Protein AF-A0A4S8KMY4-F1 (afdb_monomer)

Sequence (150 aa):
MNPQTSPNQPSYNALKTLIKQHVIEGVDYSKPLIGVWDSPEDEITAVGTEKKARRRPRRYASLVRAPPPDTPNTAVVKLKEENAKLNKRLKRSQEKCHVFGLHLRAAAAFREAADLKTKVANVEAAEARREVERLKREIERLEAMNNLAN

Secondary structure (DSSP, 8-state):
---PPPP-PPPHHHHHHHHHHHTSS-----S---------SS----TT--S--S---GGGTT---PPPPPPHHHHHHHHHHHHHHHHHHHHHHHHHHHHHHHHHHHHHHHHHHHHHHHHHHHHHHHHHHHHHHHHHHHHHHHHHHHHHH-

Structure (mmCIF, N/CA/C/O backbone):
data_AF-A0A4S8KMY4-F1
#
_entry.id   AF-A0A4S8KMY4-F1
#
loop_
_atom_site.group_PDB
_atom_site.id
_atom_site.type_symbol
_atom_site.label_atom_id
_atom_site.label_alt_id
_atom_site.label_comp_id
_atom_site.label_asym_id
_atom_site.label_entity_id
_atom_site.label_seq_id
_atom_site.pdbx_PDB_ins_code
_atom_site.Cartn_x
_atom_site.Cartn_y
_atom_site.Cartn_z
_atom_site.occupancy
_atom_site.B_iso_or_equiv
_atom_site.auth_seq_id
_atom_site.auth_comp_id
_atom_site.auth_asym_id
_atom_site.auth_atom_id
_atom_site.pdbx_PDB_model_num
ATOM 1 N N . MET A 1 1 ? 4.927 31.677 18.977 1.00 37.94 1 MET A N 1
ATOM 2 C CA . MET A 1 1 ? 4.237 31.628 20.284 1.00 37.94 1 MET A CA 1
ATOM 3 C C . MET A 1 1 ? 2.806 32.112 20.077 1.00 37.94 1 MET A C 1
ATOM 5 O O . MET A 1 1 ? 2.630 33.206 19.564 1.00 37.94 1 MET A O 1
ATOM 9 N N . ASN A 1 2 ? 1.834 31.250 20.382 1.00 46.47 2 ASN A N 1
ATOM 10 C CA . ASN A 1 2 ? 0.376 31.470 20.345 1.00 46.47 2 ASN A CA 1
ATOM 11 C C . ASN A 1 2 ? -0.058 32.341 21.558 1.00 46.47 2 ASN A C 1
ATOM 13 O O . ASN A 1 2 ? 0.677 32.352 22.546 1.00 46.47 2 ASN A O 1
ATOM 17 N N . PRO A 1 3 ? -1.215 33.039 21.532 1.00 45.69 3 PRO A N 1
ATOM 18 C CA . PRO A 1 3 ? -2.477 32.331 21.752 1.00 45.69 3 PRO A CA 1
ATOM 19 C C . PRO A 1 3 ? -3.618 32.717 20.803 1.00 45.69 3 PRO A C 1
ATOM 21 O O . PRO A 1 3 ? -3.956 33.881 20.610 1.00 45.69 3 PRO A O 1
ATOM 24 N N . GLN A 1 4 ? -4.252 31.665 20.283 1.00 40.50 4 GLN A N 1
ATOM 25 C CA . GLN A 1 4 ? -5.584 31.670 19.696 1.00 40.50 4 GLN A CA 1
ATOM 26 C C . GLN A 1 4 ? -6.599 32.206 20.714 1.00 40.50 4 GLN A C 1
ATOM 28 O O . GLN A 1 4 ? -6.755 31.658 21.805 1.00 40.50 4 GLN A O 1
ATOM 33 N N . THR A 1 5 ? -7.299 33.268 20.340 1.00 51.25 5 THR A N 1
ATOM 34 C CA . THR A 1 5 ? -8.444 33.819 21.058 1.00 51.25 5 THR A CA 1
ATOM 35 C C . THR A 1 5 ? -9.682 32.960 20.785 1.00 51.25 5 THR A C 1
ATOM 37 O O . THR A 1 5 ? -10.125 32.815 19.648 1.00 51.25 5 THR A O 1
ATOM 40 N N . SER A 1 6 ? -10.254 32.364 21.832 1.00 55.06 6 SER A N 1
ATOM 41 C CA . SER A 1 6 ? -11.575 31.728 21.778 1.00 55.06 6 SER A CA 1
ATOM 42 C C . SER A 1 6 ? -12.671 32.802 21.683 1.00 55.06 6 SER A C 1
ATOM 44 O O . SER A 1 6 ? -12.688 33.691 22.540 1.00 55.06 6 SER A O 1
ATOM 46 N N . PRO A 1 7 ? -13.611 32.746 20.724 1.00 48.78 7 PRO A N 1
ATOM 47 C CA . PRO A 1 7 ? -14.719 33.690 20.679 1.00 48.78 7 PRO A CA 1
ATOM 48 C C . PRO A 1 7 ? -15.926 33.204 21.507 1.00 48.78 7 PRO A C 1
ATOM 50 O O . PRO A 1 7 ? -16.311 32.039 21.450 1.00 48.78 7 PRO A O 1
ATOM 53 N N . ASN A 1 8 ? -16.563 34.166 22.187 1.00 61.50 8 ASN A N 1
ATOM 54 C CA . ASN A 1 8 ? -17.970 34.195 22.622 1.00 61.50 8 ASN A CA 1
ATOM 55 C C . ASN A 1 8 ? -18.397 33.403 23.874 1.00 61.50 8 ASN A C 1
ATOM 57 O O . ASN A 1 8 ? -19.219 32.492 23.798 1.00 61.50 8 ASN A O 1
ATOM 61 N N . GLN A 1 9 ? -17.986 33.870 25.056 1.00 59.50 9 GLN A N 1
ATOM 62 C CA . GLN A 1 9 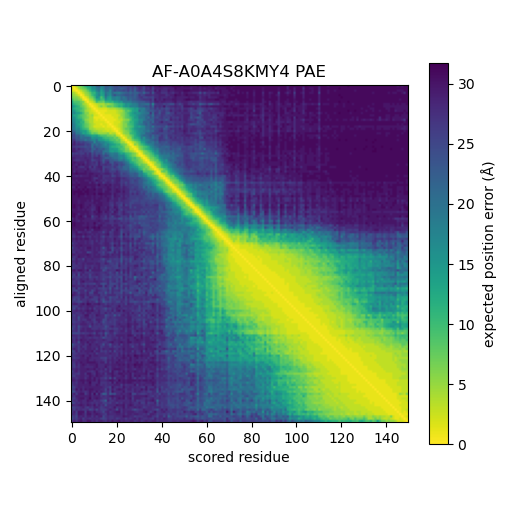? -18.801 33.717 26.269 1.00 59.50 9 GLN A CA 1
ATOM 63 C C . GLN A 1 9 ? -19.529 35.042 26.565 1.00 59.50 9 GLN A C 1
ATOM 65 O O . GLN A 1 9 ? -18.861 36.063 26.739 1.00 59.50 9 GLN A O 1
ATOM 70 N N . PRO A 1 10 ? -20.876 35.075 26.604 1.00 61.72 10 PRO A N 1
ATOM 71 C CA . PRO A 1 10 ? -21.605 36.287 26.959 1.00 61.72 10 PRO A CA 1
ATOM 72 C C . PRO A 1 10 ? -21.373 36.630 28.431 1.00 61.72 10 PRO A C 1
ATOM 74 O O . PRO A 1 10 ? -21.372 35.759 29.301 1.00 61.72 10 P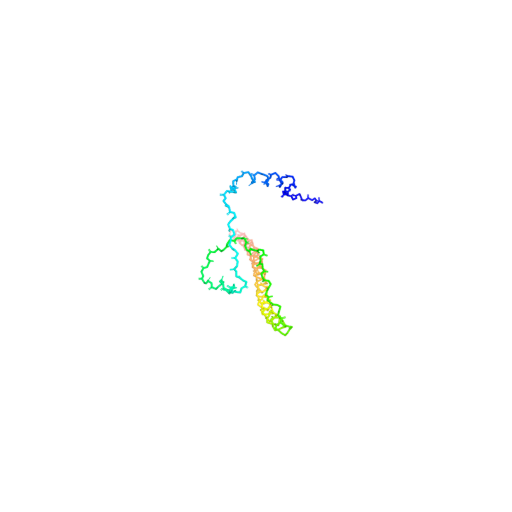RO A O 1
ATOM 77 N N . SER A 1 11 ? -21.189 37.919 28.714 1.00 74.19 11 SER A N 1
ATOM 78 C CA . SER A 1 11 ? -21.007 38.390 30.083 1.00 74.19 11 SER A CA 1
ATOM 79 C C . SER A 1 11 ? -22.276 38.169 30.911 1.00 74.19 11 SER A C 1
ATOM 81 O O . SER A 1 11 ? -23.399 38.159 30.401 1.00 74.19 11 SER A O 1
ATOM 83 N N . TYR A 1 12 ? -22.108 38.033 32.225 1.00 63.91 12 TYR A N 1
ATOM 84 C CA . TYR A 1 12 ? -23.205 37.832 33.176 1.00 63.91 12 TYR A CA 1
ATOM 85 C C . TYR A 1 12 ? -24.321 38.893 33.057 1.00 63.91 12 TYR A C 1
ATOM 87 O O . TYR A 1 12 ? -25.503 38.593 33.226 1.00 63.91 12 TYR A O 1
ATOM 95 N N . ASN A 1 13 ? -23.968 40.124 32.674 1.00 69.50 13 ASN A N 1
ATOM 96 C CA . ASN A 1 13 ? -24.934 41.201 32.462 1.00 69.50 13 ASN A CA 1
ATOM 97 C C . ASN A 1 13 ? -25.801 40.990 31.211 1.00 69.50 13 ASN A C 1
ATOM 99 O O . ASN A 1 13 ? -26.992 41.292 31.265 1.00 69.50 13 ASN A O 1
ATOM 103 N N . ALA A 1 14 ? -25.245 40.418 30.135 1.00 69.06 14 ALA A N 1
ATOM 104 C CA . ALA A 1 14 ? -25.995 40.073 28.924 1.00 69.06 14 ALA A CA 1
ATOM 105 C C . ALA A 1 14 ? -26.994 38.928 29.173 1.00 69.06 14 ALA A C 1
ATOM 107 O O . ALA A 1 14 ? -28.098 38.925 28.634 1.00 69.06 14 ALA A O 1
ATOM 108 N N . LEU A 1 15 ? -26.642 37.981 30.049 1.00 62.38 15 LEU A N 1
ATOM 109 C CA . LEU A 1 15 ? -27.556 36.926 30.501 1.00 62.38 15 LEU A CA 1
ATOM 110 C C . LEU A 1 15 ? -28.709 37.489 31.347 1.00 62.38 15 LEU A C 1
ATOM 112 O O . LEU A 1 15 ? -29.861 37.095 31.172 1.00 62.38 15 LEU A O 1
ATOM 116 N N . LYS A 1 16 ? -28.427 38.446 32.238 1.00 74.12 16 LYS A N 1
ATOM 117 C CA . LYS A 1 16 ? -29.442 39.054 33.112 1.00 74.12 16 LYS A CA 1
ATOM 118 C C . LYS A 1 16 ? -30.476 39.881 32.339 1.00 74.12 16 LYS A C 1
ATOM 120 O O . LYS A 1 16 ? -31.647 39.893 32.722 1.00 74.12 16 LYS A O 1
ATOM 125 N N . THR A 1 17 ? -30.079 40.563 31.265 1.00 66.88 17 THR A N 1
ATOM 126 C CA . THR A 1 17 ? -31.008 41.313 30.402 1.00 66.88 17 THR A CA 1
ATOM 127 C C . THR A 1 17 ? -31.884 40.392 29.557 1.00 66.88 17 THR A C 1
ATOM 129 O O . THR A 1 17 ? -33.090 40.625 29.498 1.00 66.88 17 THR A O 1
ATOM 132 N N . LEU A 1 18 ? -31.328 39.305 29.010 1.00 62.09 18 LEU A N 1
ATOM 133 C CA . LEU A 1 18 ? -32.084 38.262 28.296 1.00 62.09 18 LEU A CA 1
ATOM 134 C C . LEU A 1 18 ? -33.183 37.640 29.170 1.00 62.09 18 LEU A C 1
ATOM 136 O O . LEU A 1 18 ? -34.314 37.455 28.726 1.00 62.09 18 LEU A O 1
ATOM 140 N N . ILE A 1 19 ? -32.876 37.372 30.442 1.00 59.09 19 ILE A N 1
ATOM 141 C CA . ILE A 1 19 ? -33.851 36.822 31.393 1.00 59.09 19 ILE A CA 1
ATOM 142 C C . ILE A 1 19 ? -34.959 37.838 31.699 1.00 59.09 19 ILE A C 1
ATOM 144 O O . ILE A 1 19 ? -36.125 37.464 31.748 1.00 59.09 19 ILE A O 1
ATOM 148 N N . LYS A 1 20 ? -34.636 39.129 31.856 1.00 61.00 20 LYS A N 1
ATOM 149 C CA . LYS A 1 20 ? -35.657 40.168 32.082 1.00 61.00 20 LYS A CA 1
ATOM 150 C C . LYS A 1 20 ? -36.577 40.377 30.875 1.00 61.00 20 LYS A C 1
ATOM 152 O O . LYS A 1 20 ? -37.757 40.637 31.075 1.00 61.00 20 LYS A O 1
ATOM 157 N N . GLN A 1 21 ? -36.061 40.238 29.654 1.00 56.84 21 GLN A N 1
ATOM 158 C CA . G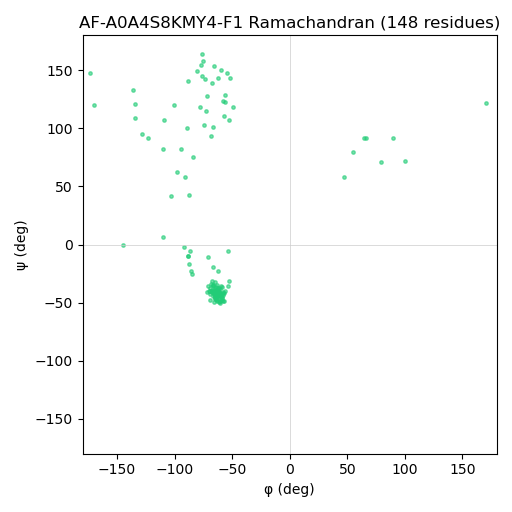LN A 1 21 ? -36.849 40.377 28.424 1.00 56.84 21 GLN A CA 1
ATOM 159 C C . GLN A 1 21 ? -37.881 39.248 28.253 1.00 56.84 21 GLN A C 1
ATOM 161 O O . GLN A 1 21 ? -38.970 39.504 27.753 1.00 56.84 21 GLN A O 1
ATOM 166 N N . HIS A 1 22 ? -37.602 38.036 28.746 1.00 52.16 22 HIS A N 1
ATOM 167 C CA . HIS A 1 22 ? -38.538 36.903 28.681 1.00 52.16 22 HIS A CA 1
ATOM 168 C C . HIS A 1 22 ? -39.547 36.815 29.841 1.00 52.16 22 HIS A C 1
ATOM 170 O O . HIS A 1 22 ? -40.431 35.966 29.805 1.00 52.16 22 HIS A O 1
ATOM 176 N N . VAL A 1 23 ? -39.446 37.671 30.864 1.00 51.25 23 VAL A N 1
ATOM 177 C CA . VAL A 1 23 ? -40.382 37.691 32.012 1.00 51.25 23 VAL A CA 1
ATOM 178 C C . VAL A 1 23 ? -41.605 38.592 31.752 1.00 51.25 23 VAL A C 1
ATOM 180 O O . VAL A 1 23 ? -42.573 38.538 32.501 1.00 51.25 23 VAL A O 1
ATOM 183 N N . ILE A 1 24 ? -41.601 39.389 30.676 1.00 50.44 24 ILE A N 1
ATOM 184 C CA . ILE A 1 24 ? -42.677 40.352 30.368 1.00 50.44 24 ILE A CA 1
ATOM 185 C C . ILE A 1 24 ? -43.826 39.716 29.554 1.00 50.44 24 ILE A C 1
ATOM 187 O O . ILE A 1 24 ? -44.938 40.236 29.556 1.00 50.44 24 ILE A O 1
ATOM 191 N N . GLU A 1 25 ? -43.629 38.549 28.935 1.00 45.25 25 GLU A N 1
ATOM 192 C CA . GLU A 1 25 ? -44.681 37.875 28.160 1.00 45.25 25 GLU A CA 1
ATOM 193 C C . GLU A 1 25 ? -45.438 36.829 28.997 1.00 45.25 25 GLU A C 1
ATOM 195 O O . GLU A 1 25 ? -45.165 35.633 28.963 1.00 45.25 25 GLU A O 1
ATOM 200 N N . GLY A 1 26 ? -46.411 37.337 29.761 1.00 45.66 26 GLY A N 1
ATOM 201 C CA . GLY A 1 26 ? -47.734 36.731 29.949 1.00 45.66 26 GLY A CA 1
ATOM 202 C C . GLY A 1 26 ? -47.832 35.370 30.645 1.00 45.66 26 GLY A C 1
ATOM 203 O O . GLY A 1 26 ? -47.944 34.341 29.985 1.00 45.66 26 GLY A O 1
ATOM 204 N N . VAL A 1 27 ? -48.002 35.378 31.972 1.00 43.62 27 VAL A N 1
ATOM 205 C CA . VAL A 1 27 ? -48.847 34.378 32.649 1.00 43.62 27 VAL A CA 1
ATOM 206 C C . VAL A 1 27 ? -49.749 35.097 33.652 1.00 43.62 27 VAL A C 1
ATOM 208 O O . VAL A 1 27 ? -49.294 35.625 34.663 1.00 43.62 27 VAL A O 1
ATOM 211 N N . ASP A 1 28 ? -51.031 35.136 33.307 1.00 41.72 28 ASP A N 1
ATOM 212 C CA . ASP A 1 28 ? -52.143 35.717 34.053 1.00 41.72 28 ASP A CA 1
ATOM 213 C C . ASP A 1 28 ? -52.475 34.819 35.267 1.00 41.72 28 ASP A C 1
ATOM 215 O O . ASP A 1 28 ? -52.848 33.656 35.107 1.00 41.72 28 ASP A O 1
ATOM 219 N N . TYR A 1 29 ? -52.287 35.323 36.492 1.00 45.00 29 TYR A N 1
ATOM 220 C CA . TYR A 1 29 ? -52.517 34.592 37.753 1.00 45.00 29 TYR A CA 1
ATOM 221 C C . TYR A 1 29 ? -53.968 34.712 38.245 1.00 45.00 29 TYR A C 1
ATOM 223 O O . TYR A 1 29 ? -54.229 34.908 39.432 1.00 45.00 29 TYR A O 1
ATOM 231 N N . SER A 1 30 ? -54.940 34.597 37.345 1.00 42.25 30 SER A N 1
ATOM 232 C CA . SER A 1 30 ? -56.357 34.715 37.683 1.00 42.25 30 SER A CA 1
ATOM 233 C C . SER A 1 30 ? -57.078 33.369 37.569 1.00 42.25 30 SER A C 1
ATOM 235 O O . SER A 1 30 ? -57.743 33.084 36.577 1.00 42.25 30 SER A O 1
ATOM 237 N N . LYS A 1 31 ? -56.969 32.528 38.612 1.00 41.84 31 LYS A N 1
ATOM 238 C CA . LYS A 1 31 ? -58.090 31.713 39.141 1.00 41.84 31 LYS A CA 1
ATOM 239 C C . LYS A 1 31 ? -57.722 30.963 40.432 1.00 41.84 31 LYS A C 1
ATOM 241 O O . LYS A 1 31 ? -56.558 30.628 40.635 1.00 41.84 31 LYS A O 1
ATOM 246 N N . PRO A 1 32 ? -58.705 30.777 41.332 1.00 37.50 32 PRO A N 1
ATOM 247 C CA . PRO A 1 32 ? -58.477 30.689 42.768 1.00 37.50 32 PRO A CA 1
ATOM 248 C C . PRO A 1 32 ? -57.999 29.312 43.225 1.00 37.50 32 PRO A C 1
ATOM 250 O O . PRO A 1 32 ? -58.394 28.278 42.689 1.00 37.50 32 PRO A O 1
ATOM 253 N N . LEU A 1 33 ? -57.205 29.337 44.295 1.00 48.16 33 LEU A N 1
ATOM 254 C CA . LEU A 1 33 ? -57.028 28.235 45.232 1.00 48.16 33 LEU A CA 1
ATOM 255 C C . LEU A 1 33 ? -58.413 27.790 45.727 1.00 48.16 33 LEU A C 1
ATOM 257 O O . LEU A 1 33 ? -59.042 28.493 46.515 1.00 48.16 33 LEU A O 1
ATOM 261 N N . ILE A 1 34 ? -58.886 26.635 45.265 1.00 34.28 34 ILE A N 1
ATOM 262 C CA . ILE A 1 34 ? -59.971 25.901 45.917 1.00 34.28 34 ILE A CA 1
ATOM 263 C C . ILE A 1 34 ? -59.325 24.669 46.531 1.00 34.28 34 ILE A C 1
ATOM 265 O O . ILE A 1 34 ? -58.880 23.764 45.827 1.00 34.28 34 ILE A O 1
ATOM 269 N N . GLY A 1 35 ? -59.218 24.695 47.856 1.00 38.06 35 GLY A N 1
ATOM 270 C CA . GLY A 1 35 ? -58.908 23.517 48.642 1.00 38.06 35 GLY A CA 1
ATOM 271 C C . GLY A 1 35 ? -60.120 22.598 48.706 1.00 38.06 35 GLY A C 1
ATOM 272 O O . GLY A 1 35 ? -61.249 23.064 48.835 1.00 38.06 35 GLY A O 1
ATOM 273 N N . VAL A 1 36 ? -59.859 21.297 48.667 1.00 34.16 36 VAL A N 1
ATOM 274 C CA . VAL A 1 36 ? -60.657 20.307 49.386 1.00 34.16 36 VAL A CA 1
ATOM 275 C C . VAL A 1 36 ? -59.655 19.375 50.057 1.00 34.16 36 VAL A C 1
ATOM 277 O O . VAL A 1 36 ? -58.750 18.841 49.418 1.00 34.16 36 VAL A O 1
ATOM 280 N N . TRP A 1 37 ? -59.773 19.328 51.374 1.00 42.72 37 TRP A N 1
ATOM 281 C CA . TRP A 1 37 ? -59.041 18.483 52.302 1.00 42.72 37 TRP A CA 1
ATOM 282 C C . TRP A 1 37 ? -59.581 17.040 52.261 1.00 42.72 37 TRP A C 1
ATOM 284 O O . TRP A 1 37 ? -60.704 16.813 51.819 1.00 42.72 37 TRP A O 1
ATOM 294 N N . ASP A 1 38 ? -58.767 16.132 52.805 1.00 34.25 38 ASP A N 1
ATOM 295 C CA . ASP A 1 38 ? -59.100 14.810 53.366 1.00 34.25 38 ASP A CA 1
ATOM 296 C C . ASP A 1 38 ? -59.103 13.561 52.455 1.00 34.25 38 ASP A C 1
ATOM 298 O O . ASP A 1 38 ? -60.119 13.155 51.902 1.00 34.25 38 ASP A O 1
ATOM 302 N N . SER A 1 39 ? -57.944 12.882 52.399 1.00 36.72 39 SER A N 1
ATOM 303 C CA . SER A 1 39 ? -57.786 11.447 52.738 1.00 36.72 39 SER A CA 1
ATOM 304 C C . SER A 1 39 ? -56.283 11.084 52.805 1.00 36.72 39 SER A C 1
ATOM 306 O O . SER A 1 39 ? -55.585 11.278 51.807 1.00 36.72 39 SER A O 1
ATOM 308 N N . PRO A 1 40 ? -55.729 10.607 53.942 1.00 44.38 40 PRO A N 1
A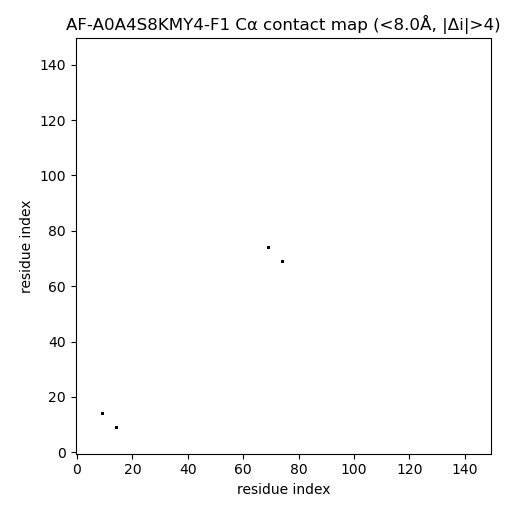TOM 309 C CA . PRO A 1 40 ? -54.314 10.228 54.048 1.00 44.38 40 PRO A CA 1
ATOM 310 C C . PRO A 1 40 ? -54.033 8.749 53.742 1.00 44.38 40 PRO A C 1
ATOM 312 O O . PRO A 1 40 ? -52.874 8.341 53.746 1.00 44.38 40 PRO A O 1
ATOM 315 N N . GLU A 1 41 ? -55.052 7.945 53.461 1.00 42.34 41 GLU A N 1
ATOM 316 C CA . GLU A 1 41 ? -54.900 6.521 53.182 1.00 42.34 41 GLU A CA 1
ATOM 317 C C . GLU A 1 41 ? -55.613 6.228 51.871 1.00 42.34 41 GLU A C 1
ATOM 319 O O . GLU A 1 41 ? -56.833 6.181 51.827 1.00 42.34 41 GLU A O 1
ATOM 324 N N . ASP A 1 42 ? -54.851 6.236 50.777 1.00 37.75 42 ASP A N 1
ATOM 325 C CA . ASP A 1 42 ? -54.940 5.256 49.693 1.00 37.75 42 ASP A CA 1
ATOM 326 C C . ASP A 1 42 ? -54.091 5.716 48.494 1.00 37.75 42 ASP A C 1
ATOM 328 O O . ASP A 1 42 ? -54.251 6.792 47.923 1.00 37.75 42 ASP A O 1
ATOM 332 N N . GLU A 1 43 ? -53.143 4.856 48.125 1.00 40.25 43 GLU A N 1
ATOM 333 C CA . GLU A 1 43 ? -52.799 4.589 46.729 1.00 40.25 43 GLU A CA 1
ATOM 334 C C . GLU A 1 43 ? -52.406 5.768 45.814 1.00 40.25 43 GLU A C 1
ATOM 336 O O . GLU A 1 43 ? -53.093 6.130 44.863 1.00 40.25 43 GLU A O 1
ATOM 341 N N . ILE A 1 44 ? -51.150 6.215 45.932 1.00 43.50 44 ILE A N 1
ATOM 342 C CA . ILE A 1 44 ? -50.379 6.618 44.738 1.00 43.50 44 ILE A CA 1
ATOM 343 C C . ILE A 1 44 ? -49.613 5.386 44.233 1.00 43.50 44 ILE A C 1
ATOM 345 O O . ILE A 1 44 ? -48.380 5.348 44.151 1.00 43.50 44 ILE A O 1
ATOM 349 N N . THR A 1 45 ? -50.354 4.324 43.924 1.00 40.12 45 THR A N 1
ATOM 350 C CA . THR A 1 45 ? -49.855 3.165 43.186 1.00 40.12 45 THR A CA 1
ATOM 351 C C . THR A 1 45 ? -49.706 3.551 41.712 1.00 40.12 45 THR A C 1
ATOM 353 O O . THR A 1 45 ? -50.645 3.655 40.937 1.00 40.12 45 THR A O 1
ATOM 356 N N . ALA A 1 46 ? -48.454 3.784 41.323 1.00 50.28 46 ALA A N 1
ATOM 357 C CA . ALA A 1 46 ? -47.902 3.369 40.035 1.00 50.28 46 ALA A CA 1
ATOM 358 C C . ALA A 1 46 ? -48.722 3.640 38.747 1.00 50.28 46 ALA A C 1
ATOM 360 O O . ALA A 1 46 ? -48.886 2.743 37.922 1.00 50.28 46 ALA A O 1
ATOM 361 N N . VAL A 1 47 ? -49.080 4.892 38.447 1.00 40.88 47 VAL A N 1
ATOM 362 C CA . VAL A 1 47 ? -49.427 5.275 37.060 1.00 40.88 47 VAL A CA 1
ATOM 363 C C . VAL A 1 47 ? -48.144 5.594 36.282 1.00 40.88 47 VAL A C 1
ATOM 365 O O . VAL A 1 47 ? -47.759 6.746 36.071 1.00 40.88 47 VAL A O 1
ATOM 368 N N . GLY A 1 48 ? -47.410 4.548 35.902 1.00 42.78 48 GLY A N 1
ATOM 369 C CA . GLY A 1 48 ? -46.128 4.687 35.202 1.00 42.78 48 GLY A CA 1
ATOM 370 C C . GLY A 1 48 ? -45.818 3.616 34.161 1.00 42.78 48 GLY A C 1
ATOM 371 O O . GLY A 1 48 ? -44.767 3.689 33.530 1.00 42.78 48 GLY A O 1
ATOM 372 N N . THR A 1 49 ? -46.697 2.641 33.949 1.00 50.84 49 THR A N 1
ATOM 373 C CA . THR A 1 49 ? -46.494 1.555 32.979 1.00 50.84 49 THR A CA 1
ATOM 374 C C . THR A 1 49 ? -47.302 1.760 31.698 1.00 50.84 49 THR A C 1
ATOM 376 O O . THR A 1 49 ? -47.827 0.812 31.128 1.00 50.84 49 THR A O 1
ATOM 379 N N . GLU A 1 50 ? -47.368 2.983 31.168 1.00 38.19 50 GLU A N 1
ATOM 380 C CA . GLU A 1 50 ? -47.933 3.189 29.831 1.00 38.19 50 GLU A CA 1
ATOM 381 C C . GLU A 1 50 ? -46.864 3.082 28.740 1.00 38.19 50 GLU A C 1
ATOM 383 O O . GLU A 1 50 ? -46.107 4.009 28.430 1.00 38.19 50 GLU A O 1
ATOM 388 N N . LYS A 1 51 ? -46.848 1.897 28.117 1.00 47.94 51 LYS A N 1
ATOM 389 C CA . LYS A 1 51 ? -46.382 1.688 26.746 1.00 47.94 51 LYS A CA 1
ATOM 390 C C . LYS A 1 51 ? -47.068 2.731 25.848 1.00 47.94 51 LYS A C 1
ATOM 392 O O . LYS A 1 51 ? -48.279 2.669 25.689 1.00 47.94 51 LYS A O 1
ATOM 397 N N . LYS A 1 52 ? -46.266 3.598 25.211 1.00 50.06 52 LYS A N 1
ATOM 398 C CA . LYS A 1 52 ? -46.607 4.684 24.252 1.00 50.06 52 LYS A CA 1
ATOM 399 C C . LYS A 1 52 ? -46.636 6.102 24.849 1.00 50.06 52 LYS A C 1
ATOM 401 O O . LYS A 1 52 ? -47.665 6.757 24.875 1.00 50.06 52 LYS A O 1
ATOM 406 N N . ALA A 1 53 ? -45.466 6.657 25.169 1.00 42.34 53 ALA A N 1
ATOM 407 C CA . ALA A 1 53 ? -45.308 8.107 25.316 1.00 42.34 53 ALA A CA 1
ATOM 408 C C . ALA A 1 53 ? -44.214 8.626 24.369 1.00 42.34 53 ALA A C 1
ATOM 410 O O . ALA A 1 53 ? -43.030 8.663 24.707 1.00 42.34 53 ALA A O 1
ATOM 411 N N . ARG A 1 54 ? -44.605 9.046 23.156 1.00 55.34 54 ARG A N 1
ATOM 412 C CA . ARG A 1 54 ? -43.771 9.942 22.342 1.00 55.34 54 ARG A CA 1
ATOM 413 C C . ARG A 1 54 ? -43.721 11.289 23.076 1.00 55.34 54 ARG A C 1
ATOM 415 O O . ARG A 1 54 ? -44.662 12.061 23.003 1.00 55.34 54 ARG A O 1
ATOM 422 N N . ARG A 1 55 ? -42.600 11.523 23.771 1.00 52.28 55 ARG A N 1
ATOM 423 C CA . ARG A 1 55 ? -42.172 12.764 24.453 1.00 52.28 55 ARG A CA 1
ATOM 424 C C . ARG A 1 55 ? -43.031 13.194 25.654 1.00 52.28 55 ARG A C 1
ATOM 426 O O . ARG A 1 55 ? -43.934 14.009 25.524 1.00 52.28 55 ARG A O 1
ATOM 433 N N . ARG A 1 56 ? -42.653 12.746 26.861 1.00 51.69 56 ARG A N 1
ATOM 434 C CA . ARG A 1 56 ? -43.016 13.468 28.096 1.00 51.69 56 ARG A CA 1
ATOM 435 C C . ARG A 1 56 ? -42.131 14.726 28.257 1.00 51.69 56 ARG A C 1
ATOM 437 O O . ARG A 1 56 ? -40.966 14.685 27.853 1.00 51.69 56 ARG A O 1
ATOM 444 N N . PRO A 1 57 ? -42.650 15.844 28.802 1.00 54.03 57 PRO A N 1
ATOM 445 C CA . PRO A 1 57 ? -41.976 17.144 28.796 1.00 54.03 57 PRO A CA 1
ATOM 446 C C . PRO A 1 57 ? -40.858 17.249 29.844 1.00 54.03 57 PRO A C 1
ATOM 448 O O . PRO A 1 57 ? -40.915 16.626 30.903 1.00 54.03 57 PRO A O 1
ATOM 451 N N . ARG A 1 58 ? -39.885 18.134 29.580 1.00 55.69 58 ARG A N 1
ATOM 452 C CA . ARG A 1 58 ? -38.677 18.441 30.381 1.00 55.69 58 ARG A CA 1
ATOM 453 C C . ARG A 1 58 ? -38.906 18.821 31.860 1.00 55.69 58 ARG A C 1
ATOM 455 O O . ARG A 1 58 ? -37.930 18.953 32.588 1.00 55.69 58 ARG A O 1
ATOM 462 N N . ARG A 1 59 ? -40.151 18.964 32.332 1.00 48.59 59 ARG A N 1
ATOM 463 C CA . ARG A 1 59 ? -40.475 19.333 33.726 1.00 48.59 59 ARG A CA 1
ATOM 464 C C . ARG A 1 59 ? -40.198 18.227 34.760 1.00 48.59 59 ARG A C 1
ATOM 466 O O . ARG A 1 59 ? -40.175 18.526 35.943 1.00 48.59 59 ARG A O 1
ATOM 473 N N . TYR A 1 60 ? -39.914 16.995 34.326 1.00 48.12 60 TYR A N 1
ATOM 474 C CA . TYR A 1 60 ? -39.532 15.873 35.204 1.00 48.12 60 TYR A CA 1
ATOM 475 C C . TYR A 1 60 ? -38.061 15.444 35.063 1.00 48.12 60 TYR A C 1
ATOM 477 O O . TYR A 1 60 ? -37.656 14.445 35.650 1.00 48.12 60 TYR A O 1
ATOM 485 N N . ALA A 1 61 ? -37.244 16.176 34.294 1.00 50.84 61 ALA A N 1
ATOM 486 C CA . ALA A 1 61 ? -35.845 15.804 34.051 1.00 50.84 61 ALA A CA 1
ATOM 487 C C . ALA A 1 61 ? -34.955 15.890 35.309 1.00 50.84 61 ALA A C 1
ATOM 489 O O . ALA A 1 61 ? -33.894 15.276 35.345 1.00 50.84 61 ALA A O 1
ATOM 490 N N . SER A 1 62 ? -35.384 16.628 36.337 1.00 51.97 62 SER A N 1
ATOM 491 C CA . SER A 1 62 ? -34.678 16.780 37.615 1.00 51.97 62 SER A CA 1
ATOM 492 C C . SER A 1 62 ? -35.023 15.710 38.656 1.00 51.97 62 SER A C 1
ATOM 494 O O . SER A 1 62 ? -34.332 15.607 39.663 1.00 51.97 62 SER A O 1
ATOM 496 N N . LEU A 1 63 ? -36.044 14.879 38.421 1.00 53.97 63 LEU A N 1
ATOM 497 C CA . LEU A 1 63 ? -36.369 13.731 39.272 1.00 53.97 63 LEU A CA 1
ATOM 498 C C . LEU A 1 63 ? -35.771 12.461 38.659 1.00 53.97 63 LEU A C 1
ATOM 500 O O . LEU A 1 63 ? -36.484 11.534 38.270 1.00 53.97 63 LEU A O 1
ATOM 504 N N . VAL A 1 64 ? -34.440 12.412 38.555 1.00 55.06 64 VAL A N 1
ATOM 505 C CA . VAL A 1 64 ? -33.741 11.143 38.326 1.00 55.06 64 VAL A CA 1
ATOM 506 C C . VAL A 1 64 ? -33.907 10.336 39.610 1.00 55.06 64 VAL A C 1
ATOM 508 O O . VAL A 1 64 ? -33.155 10.517 40.564 1.00 55.06 64 VAL A O 1
ATOM 511 N N . ARG A 1 65 ? -34.942 9.487 39.677 1.00 61.84 65 ARG A N 1
ATOM 512 C CA . ARG A 1 65 ? -35.061 8.499 40.754 1.00 61.84 65 ARG A CA 1
ATOM 513 C C . ARG A 1 65 ? -33.793 7.655 40.721 1.00 61.84 65 ARG A C 1
ATOM 515 O O . ARG A 1 65 ? -33.597 6.887 39.780 1.00 61.84 65 ARG A O 1
ATOM 522 N N . ALA A 1 66 ? -32.941 7.808 41.733 1.00 62.25 66 ALA A N 1
ATOM 523 C CA . ALA A 1 66 ? -31.906 6.827 41.986 1.00 62.25 66 ALA A CA 1
ATOM 524 C C . ALA A 1 66 ? -32.618 5.474 42.149 1.00 62.25 66 ALA A C 1
ATOM 526 O O . ALA A 1 66 ? -33.616 5.407 42.880 1.00 62.25 66 ALA A O 1
ATOM 527 N N . PRO A 1 67 ? -32.193 4.422 41.429 1.00 71.19 67 PRO A N 1
ATOM 528 C CA . PRO A 1 67 ? -32.721 3.096 41.695 1.00 71.19 67 PRO A CA 1
ATOM 529 C C . PRO A 1 67 ? -32.510 2.778 43.185 1.00 71.19 67 PRO A C 1
ATOM 531 O O . PRO A 1 67 ? -31.545 3.277 43.776 1.00 71.19 67 PRO A O 1
ATOM 534 N N . PRO A 1 68 ? -33.411 1.999 43.809 1.00 76.62 68 PRO A N 1
ATOM 535 C CA . PRO A 1 68 ? -33.237 1.598 45.199 1.00 76.62 68 PRO A CA 1
ATOM 536 C C . PRO A 1 68 ? -31.837 0.991 45.390 1.00 76.62 68 PRO A C 1
ATOM 538 O O . PRO A 1 68 ? -31.339 0.338 44.466 1.00 76.62 68 PRO A O 1
ATOM 541 N N . PRO A 1 69 ? -31.182 1.237 46.540 1.00 78.94 69 PRO A N 1
ATOM 542 C CA . PRO A 1 69 ? -29.815 0.794 46.761 1.00 78.94 69 PRO A CA 1
ATOM 543 C C . PRO A 1 69 ? -29.741 -0.723 46.606 1.00 78.94 69 PRO A C 1
ATOM 545 O O . PRO A 1 69 ? -30.462 -1.471 47.266 1.00 78.94 69 PRO A O 1
ATOM 548 N N . ASP A 1 70 ? -28.875 -1.170 45.703 1.00 80.62 70 ASP A N 1
ATOM 549 C CA . ASP A 1 70 ? -28.595 -2.586 45.538 1.00 80.62 70 ASP A CA 1
ATOM 550 C C . ASP A 1 70 ? -27.989 -3.139 46.832 1.00 80.62 70 ASP A C 1
ATOM 552 O O . ASP A 1 70 ? -27.157 -2.499 47.479 1.00 80.62 70 ASP A O 1
ATOM 556 N N . THR A 1 71 ? -28.336 -4.379 47.175 1.00 90.06 71 THR A N 1
ATOM 557 C CA . THR A 1 71 ? -27.548 -5.122 48.164 1.00 90.06 71 THR A CA 1
ATOM 558 C C . THR A 1 71 ? -26.104 -5.267 47.655 1.00 90.06 71 THR A C 1
ATOM 560 O O . THR A 1 71 ? -25.886 -5.347 46.436 1.00 90.06 71 THR A O 1
ATOM 563 N N . PRO A 1 72 ? -25.097 -5.348 48.543 1.00 86.19 72 PRO A N 1
ATOM 564 C CA . PRO A 1 72 ? -23.699 -5.476 48.128 1.00 86.19 72 PRO A CA 1
ATOM 565 C C . PRO A 1 72 ? -23.476 -6.660 47.172 1.00 86.19 72 PRO A C 1
ATOM 567 O O . PRO A 1 72 ? -22.738 -6.542 46.197 1.00 86.19 72 PRO A O 1
ATOM 570 N N . ASN A 1 73 ? -24.197 -7.768 47.365 1.00 90.19 73 ASN A N 1
ATOM 571 C CA . ASN A 1 73 ? -24.111 -8.937 46.489 1.00 90.19 73 ASN A CA 1
ATOM 572 C C . ASN A 1 73 ? -24.648 -8.654 45.077 1.00 90.19 73 ASN A C 1
ATOM 574 O O . ASN A 1 73 ? -23.995 -8.995 44.090 1.00 90.19 73 ASN A O 1
ATOM 578 N N . THR A 1 74 ? -25.797 -7.983 44.954 1.00 88.00 74 THR A N 1
ATOM 579 C CA . THR A 1 74 ? -26.360 -7.605 43.646 1.00 88.00 74 THR A CA 1
ATOM 580 C C . THR A 1 74 ? -25.493 -6.582 42.914 1.00 88.00 74 THR A C 1
ATOM 582 O O . THR A 1 74 ? -25.327 -6.688 41.699 1.00 88.00 74 THR A O 1
ATOM 585 N N . ALA A 1 75 ? -24.871 -5.648 43.640 1.00 86.88 75 ALA A N 1
ATOM 586 C CA . ALA A 1 75 ? -23.935 -4.689 43.059 1.00 86.88 75 ALA A CA 1
ATOM 587 C C . ALA A 1 75 ? -22.690 -5.394 42.492 1.00 86.88 75 ALA A C 1
ATOM 589 O O . ALA A 1 75 ? -22.285 -5.123 41.362 1.00 86.88 75 ALA A O 1
ATOM 590 N N . VAL A 1 76 ? -22.123 -6.362 43.222 1.00 92.12 76 VAL A N 1
ATOM 591 C CA . VAL A 1 76 ? -20.968 -7.147 42.752 1.00 92.12 76 VAL A CA 1
ATOM 592 C C . VAL A 1 76 ? -21.308 -7.970 41.506 1.00 92.12 76 VAL A C 1
ATOM 594 O O . VAL A 1 76 ? -20.493 -8.032 40.585 1.00 92.12 76 VAL A O 1
ATOM 597 N N . VAL A 1 77 ? -22.496 -8.582 41.437 1.00 93.69 77 VAL A N 1
ATOM 598 C CA . VAL A 1 77 ? -22.932 -9.332 40.243 1.00 93.69 77 VAL A CA 1
ATOM 599 C C . VAL A 1 77 ? -23.058 -8.402 39.036 1.00 93.69 77 VAL A C 1
ATOM 601 O O . VAL A 1 77 ? -22.462 -8.682 37.995 1.00 93.69 77 VAL A O 1
ATOM 604 N N . LYS A 1 78 ? -23.735 -7.256 39.188 1.00 91.62 78 LYS A N 1
ATOM 605 C CA . LYS A 1 78 ? -23.859 -6.256 38.114 1.00 91.62 78 LYS A CA 1
ATOM 606 C C . LYS A 1 78 ? -22.492 -5.750 37.648 1.00 91.62 78 LYS A C 1
ATOM 608 O O . LYS A 1 78 ? -22.229 -5.729 36.448 1.00 91.62 78 LYS A O 1
ATOM 613 N N . LEU A 1 79 ? -21.587 -5.438 38.578 1.00 92.81 79 LEU A N 1
ATOM 614 C CA . LEU A 1 79 ? -20.223 -5.009 38.256 1.00 92.81 79 LEU A CA 1
ATOM 615 C C . LEU A 1 79 ? -19.438 -6.094 37.509 1.00 92.81 79 LEU A C 1
ATOM 617 O O . LEU A 1 79 ? -18.743 -5.785 36.543 1.00 92.81 79 LEU A O 1
ATOM 621 N N . LYS A 1 80 ? -19.559 -7.369 37.898 1.00 96.00 80 LYS A N 1
ATOM 622 C CA . LYS A 1 80 ? -18.916 -8.484 37.180 1.00 96.00 80 LYS A CA 1
ATOM 623 C C . LYS A 1 80 ? -19.467 -8.640 35.763 1.00 96.00 80 LYS A C 1
ATOM 625 O O . LYS A 1 80 ? -18.688 -8.837 34.830 1.00 96.00 80 LYS A O 1
ATOM 630 N N . GLU A 1 81 ? -20.779 -8.519 35.578 1.00 96.12 81 GLU A N 1
ATOM 631 C CA . GLU A 1 81 ? -21.403 -8.565 34.252 1.00 96.12 81 GLU A CA 1
ATOM 632 C C . GLU A 1 81 ? -20.968 -7.399 33.362 1.00 96.12 81 GLU A C 1
ATOM 634 O O . GLU A 1 81 ? -20.666 -7.596 32.181 1.00 96.12 81 GLU A O 1
ATOM 639 N N . GLU A 1 82 ? -20.917 -6.185 33.906 1.00 95.69 82 GLU A N 1
ATOM 640 C CA . GLU A 1 82 ? -20.426 -5.011 33.186 1.00 95.69 82 GLU A CA 1
ATOM 641 C C . GLU A 1 82 ? -18.950 -5.152 32.828 1.00 95.69 82 GLU A C 1
ATOM 643 O O . GLU A 1 82 ? -18.577 -4.927 31.677 1.00 95.69 82 GLU A O 1
ATOM 648 N N . ASN A 1 83 ? -18.124 -5.630 33.755 1.00 96.25 83 ASN A N 1
ATOM 649 C CA . ASN A 1 83 ? -16.709 -5.880 33.505 1.00 96.25 83 ASN A CA 1
ATOM 650 C C . ASN A 1 83 ? -16.516 -6.959 32.417 1.00 96.25 83 ASN A C 1
ATOM 652 O O . ASN A 1 83 ? -15.717 -6.795 31.494 1.00 96.25 83 ASN A O 1
ATOM 656 N N . ALA A 1 84 ? -17.330 -8.020 32.419 1.00 97.31 84 ALA A N 1
ATOM 657 C CA . ALA A 1 84 ? -17.336 -9.015 31.346 1.00 97.31 84 ALA A CA 1
ATOM 658 C C . ALA A 1 84 ? -17.766 -8.420 29.989 1.00 97.31 84 ALA A C 1
ATOM 660 O O . ALA A 1 84 ? -17.166 -8.730 28.952 1.00 97.31 84 ALA A O 1
ATOM 661 N N . LYS A 1 85 ? -18.778 -7.539 29.969 1.00 97.25 85 LYS A N 1
ATOM 662 C CA . LYS A 1 85 ? -19.211 -6.819 28.756 1.00 97.25 85 LYS A CA 1
ATOM 663 C C . LYS A 1 85 ? -18.106 -5.898 28.232 1.00 97.25 85 LYS A C 1
ATOM 665 O O . LYS A 1 85 ? -17.855 -5.886 27.024 1.00 97.25 85 LYS A O 1
ATOM 67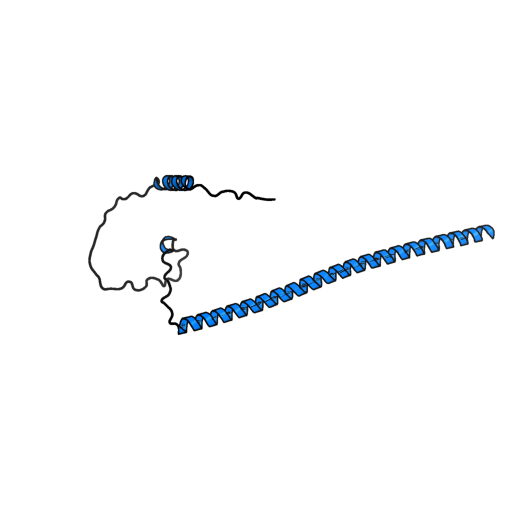0 N N . LEU A 1 86 ? -17.433 -5.162 29.114 1.00 97.06 86 LEU A N 1
ATOM 671 C CA . LEU A 1 86 ? -16.321 -4.278 28.765 1.00 97.06 86 LEU A CA 1
ATOM 672 C C . LEU A 1 86 ? -15.134 -5.067 28.208 1.00 97.06 86 LEU A C 1
ATOM 674 O O . LEU A 1 86 ? -14.642 -4.723 27.136 1.00 97.06 86 LEU A O 1
ATOM 678 N N . ASN A 1 87 ? -14.757 -6.186 28.830 1.00 97.19 87 ASN A N 1
ATOM 679 C CA . ASN A 1 87 ? -13.692 -7.056 28.322 1.00 97.19 87 ASN A CA 1
ATOM 680 C C . ASN A 1 87 ? -14.009 -7.631 26.935 1.00 97.19 87 ASN A C 1
ATOM 682 O O . ASN A 1 87 ? -13.144 -7.653 26.058 1.00 97.19 87 ASN A O 1
ATOM 686 N N . LYS A 1 88 ? -15.261 -8.038 26.682 1.00 97.81 88 LYS A N 1
ATOM 687 C CA . LYS A 1 88 ? -15.689 -8.467 25.336 1.00 97.81 88 LYS A CA 1
ATOM 688 C C . LYS A 1 88 ? -15.558 -7.340 24.306 1.00 97.81 88 LYS A C 1
ATOM 690 O O . LYS A 1 88 ? -15.124 -7.588 23.183 1.00 97.81 88 LYS A O 1
ATOM 695 N N . ARG A 1 89 ? -15.931 -6.107 24.665 1.00 97.06 89 ARG A N 1
ATOM 696 C CA . ARG A 1 89 ? -15.790 -4.935 23.781 1.00 97.06 89 ARG A CA 1
ATOM 697 C C . ARG A 1 89 ? -14.325 -4.590 23.526 1.00 97.06 89 ARG A C 1
ATOM 699 O O . ARG A 1 89 ? -13.977 -4.308 22.382 1.00 97.06 89 ARG A O 1
ATOM 706 N N . LEU A 1 90 ? -13.483 -4.660 24.555 1.00 97.31 90 LEU A N 1
ATOM 707 C CA . LEU A 1 90 ? -12.051 -4.405 24.448 1.00 97.31 90 LEU A CA 1
ATOM 708 C C . LEU A 1 90 ? -11.389 -5.384 23.476 1.00 97.31 90 LEU A C 1
ATOM 710 O O . LEU A 1 90 ? -10.727 -4.933 22.547 1.00 97.31 90 LEU A O 1
ATOM 714 N N . LYS A 1 91 ? -11.652 -6.692 23.615 1.00 97.69 91 LYS A N 1
ATOM 715 C CA . LYS A 1 91 ? -11.131 -7.716 22.692 1.00 97.69 91 LYS A CA 1
ATOM 716 C C . LYS A 1 91 ? -11.529 -7.445 21.241 1.00 97.69 91 LYS A C 1
ATOM 718 O O . LYS A 1 91 ? -10.669 -7.366 20.373 1.00 97.69 91 LYS A O 1
ATOM 723 N N . ARG A 1 92 ? -12.814 -7.170 20.987 1.00 97.00 92 ARG A N 1
ATOM 724 C CA . ARG A 1 92 ? -13.298 -6.807 19.640 1.00 97.00 92 ARG A CA 1
ATOM 725 C C . ARG A 1 92 ? -12.633 -5.542 19.091 1.00 97.00 92 ARG A C 1
ATOM 727 O O . ARG A 1 92 ? -12.416 -5.433 17.890 1.00 97.00 92 ARG A O 1
ATOM 734 N N . SER A 1 93 ? -12.346 -4.562 19.948 1.00 96.12 93 SER A N 1
ATOM 735 C CA . SER A 1 93 ? -11.642 -3.337 19.551 1.00 96.12 93 SER A CA 1
ATOM 736 C C . SER A 1 93 ? -10.178 -3.616 19.198 1.00 96.12 93 SER A C 1
ATOM 738 O O . SER A 1 93 ? -9.689 -3.139 18.175 1.00 96.12 93 SER A O 1
ATOM 740 N N . GLN A 1 94 ? -9.496 -4.444 19.995 1.00 95.75 94 GLN A N 1
ATOM 741 C CA . GLN A 1 94 ? -8.122 -4.882 19.736 1.00 95.75 94 GLN A CA 1
ATOM 742 C C . GLN A 1 94 ? -8.020 -5.666 18.423 1.00 95.75 94 GLN A C 1
ATOM 744 O O . GLN A 1 94 ? -7.141 -5.373 17.618 1.00 95.75 94 GLN A O 1
ATOM 749 N N . GLU A 1 95 ? -8.951 -6.586 18.162 1.00 96.31 95 GLU A N 1
ATOM 750 C CA . GLU A 1 95 ? -9.040 -7.324 16.893 1.00 96.31 95 GLU A CA 1
ATOM 751 C C . GLU A 1 95 ? -9.199 -6.371 15.701 1.00 96.31 95 GLU A C 1
ATOM 753 O O . GLU A 1 95 ? -8.444 -6.455 14.734 1.00 96.31 95 GLU A O 1
ATOM 758 N N . LYS A 1 96 ? -10.122 -5.403 15.785 1.00 96.12 96 LYS A N 1
ATOM 759 C CA . LYS A 1 96 ? -10.311 -4.393 14.729 1.00 96.12 96 LYS A CA 1
ATOM 760 C C . LYS A 1 96 ? -9.060 -3.549 14.497 1.00 96.12 96 LYS A C 1
ATOM 762 O O . LYS A 1 96 ? -8.695 -3.310 13.349 1.00 96.12 96 LYS A O 1
ATOM 767 N N . CYS A 1 97 ? -8.403 -3.110 15.570 1.00 93.88 97 CYS A N 1
ATOM 768 C CA . CYS A 1 97 ? -7.158 -2.350 15.487 1.00 93.88 97 CYS A CA 1
ATOM 769 C C . CYS A 1 97 ? -6.042 -3.182 14.838 1.00 93.88 97 CYS A C 1
ATOM 771 O O . CYS A 1 97 ? -5.324 -2.685 13.973 1.00 93.88 97 CYS A O 1
ATOM 773 N N . HIS A 1 98 ? -5.938 -4.467 15.186 1.00 94.56 98 HIS A N 1
ATOM 774 C CA . HIS A 1 98 ? -4.958 -5.375 14.598 1.00 94.56 98 HIS A CA 1
ATOM 775 C C . HIS A 1 98 ? -5.180 -5.569 13.093 1.00 94.56 98 HIS A C 1
ATOM 777 O O . HIS A 1 98 ? -4.240 -5.417 12.312 1.00 94.56 98 HIS A O 1
ATOM 783 N N . VAL A 1 99 ? -6.425 -5.830 12.682 1.00 96.25 99 VAL A N 1
ATOM 784 C CA . VAL A 1 99 ? -6.814 -5.944 11.267 1.00 96.25 99 VAL A CA 1
ATOM 785 C C . VAL A 1 99 ? -6.492 -4.652 10.513 1.00 96.25 99 VAL A C 1
ATOM 787 O O . VAL A 1 99 ? -5.850 -4.688 9.465 1.00 96.25 99 VAL A O 1
ATOM 790 N N . PHE A 1 100 ? -6.838 -3.494 11.078 1.00 95.31 100 PHE A N 1
ATOM 791 C CA . PHE A 1 100 ? -6.485 -2.200 10.495 1.00 95.31 100 PHE A CA 1
ATOM 792 C C . PHE A 1 100 ? -4.964 -2.011 10.363 1.00 95.31 100 PHE A C 1
ATOM 794 O O . PHE A 1 100 ? -4.483 -1.585 9.314 1.00 95.31 100 PHE A O 1
ATOM 801 N N . GLY A 1 101 ? -4.189 -2.402 11.376 1.00 94.94 101 GLY A N 1
ATOM 802 C CA . GLY A 1 101 ? -2.726 -2.371 11.334 1.00 94.94 101 GLY A CA 1
ATOM 803 C C . GLY A 1 101 ? -2.124 -3.298 10.270 1.00 94.94 101 GLY A C 1
ATOM 804 O O . GLY A 1 101 ? -1.122 -2.950 9.646 1.00 94.94 101 GLY A O 1
ATOM 805 N N . LEU A 1 102 ? -2.730 -4.462 10.014 1.00 95.62 102 LEU A N 1
ATOM 806 C CA . LEU A 1 102 ? -2.342 -5.333 8.898 1.00 95.62 102 LEU A CA 1
ATOM 807 C C . LEU A 1 102 ? -2.601 -4.657 7.549 1.00 95.62 102 LEU A C 1
ATOM 809 O O . LEU A 1 102 ? -1.717 -4.668 6.696 1.00 95.62 102 LEU A O 1
ATOM 813 N N . HIS A 1 103 ? -3.755 -4.009 7.379 1.00 96.00 103 HIS A N 1
ATOM 814 C CA . HIS A 1 103 ? -4.063 -3.275 6.151 1.00 96.00 103 HIS A CA 1
ATOM 815 C C . HIS A 1 103 ? -3.117 -2.096 5.917 1.00 96.00 103 HIS A C 1
ATOM 817 O O . HIS A 1 103 ? -2.652 -1.918 4.795 1.00 96.00 103 HIS A O 1
ATOM 823 N N . LEU A 1 104 ? -2.781 -1.326 6.957 1.00 93.88 104 LEU A N 1
ATOM 824 C CA . LEU A 1 104 ? -1.812 -0.234 6.836 1.00 93.88 104 LEU A CA 1
ATOM 825 C C . LEU A 1 104 ? -0.426 -0.739 6.420 1.00 93.88 104 LEU A C 1
ATOM 827 O O . LEU A 1 104 ? 0.197 -0.149 5.539 1.00 93.88 104 LEU A O 1
ATOM 831 N N . ARG A 1 105 ? 0.039 -1.850 7.005 1.00 94.50 105 ARG A N 1
ATOM 832 C CA . ARG A 1 105 ? 1.318 -2.470 6.620 1.00 94.50 105 ARG A CA 1
ATOM 833 C C . ARG A 1 105 ? 1.294 -3.003 5.190 1.00 94.50 105 ARG A C 1
ATOM 835 O O . ARG A 1 105 ? 2.231 -2.750 4.442 1.00 94.50 105 ARG A O 1
ATOM 842 N N . ALA A 1 106 ? 0.219 -3.679 4.786 1.00 94.19 106 ALA A N 1
ATOM 843 C CA . ALA A 1 106 ? 0.059 -4.139 3.409 1.00 94.19 106 ALA A CA 1
ATOM 844 C C . ALA A 1 106 ? 0.040 -2.959 2.421 1.00 94.19 106 ALA A C 1
ATOM 846 O O . ALA A 1 106 ? 0.720 -2.998 1.401 1.00 94.19 106 ALA A O 1
ATOM 847 N N . ALA A 1 107 ? -0.669 -1.874 2.748 1.00 87.69 107 ALA A N 1
ATOM 848 C CA . ALA A 1 107 ? -0.704 -0.663 1.932 1.00 87.69 107 ALA A CA 1
ATOM 849 C C . ALA A 1 107 ? 0.678 -0.007 1.786 1.00 87.69 107 ALA A C 1
ATOM 851 O O . ALA A 1 107 ? 0.996 0.484 0.705 1.00 87.69 107 ALA A O 1
ATOM 852 N N . ALA A 1 108 ? 1.503 -0.012 2.837 1.00 90.38 108 ALA A N 1
ATOM 853 C CA . ALA A 1 108 ? 2.886 0.458 2.760 1.00 90.38 108 ALA A CA 1
ATOM 854 C C . ALA A 1 108 ? 3.731 -0.424 1.823 1.00 90.38 108 ALA A C 1
ATOM 856 O O . ALA A 1 108 ? 4.366 0.100 0.912 1.00 90.38 108 ALA A O 1
ATOM 857 N N . ALA A 1 109 ? 3.641 -1.751 1.958 1.00 93.12 109 ALA A N 1
ATOM 858 C CA . ALA A 1 109 ? 4.355 -2.690 1.090 1.00 93.12 109 ALA A CA 1
ATOM 859 C C . ALA A 1 109 ? 3.954 -2.553 -0.393 1.00 93.12 109 ALA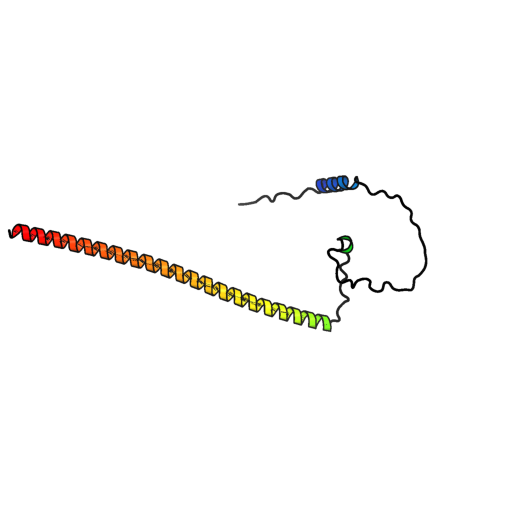 A C 1
ATOM 861 O O . ALA A 1 109 ? 4.807 -2.604 -1.277 1.00 93.12 109 ALA A O 1
ATOM 862 N N . PHE A 1 110 ? 2.668 -2.318 -0.689 1.00 93.75 110 PHE A N 1
ATOM 863 C CA . PHE A 1 110 ? 2.219 -2.077 -2.066 1.00 93.75 110 PHE A CA 1
ATOM 864 C C . PHE A 1 110 ? 2.786 -0.783 -2.666 1.00 93.75 110 PHE A C 1
ATOM 866 O O . PHE A 1 110 ? 3.047 -0.743 -3.868 1.00 93.75 110 PHE A O 1
ATOM 873 N N . ARG A 1 111 ? 3.010 0.260 -1.854 1.00 94.19 111 ARG A N 1
ATOM 874 C CA . ARG A 1 111 ? 3.680 1.490 -2.313 1.00 94.19 111 ARG A CA 1
ATOM 875 C C . ARG A 1 111 ? 5.152 1.235 -2.614 1.00 94.19 111 ARG A C 1
ATOM 877 O O . ARG A 1 111 ? 5.601 1.574 -3.701 1.00 94.19 111 ARG A O 1
ATOM 884 N N . GLU A 1 112 ? 5.865 0.568 -1.707 1.00 91.81 112 GLU A N 1
ATOM 885 C CA . GLU A 1 112 ? 7.276 0.210 -1.912 1.00 91.81 112 GLU A CA 1
ATOM 886 C C . GLU A 1 112 ? 7.469 -0.636 -3.179 1.00 91.81 112 GLU A C 1
ATOM 888 O O . GLU A 1 112 ? 8.376 -0.381 -3.972 1.00 91.81 112 GLU A O 1
ATOM 893 N N . ALA A 1 113 ? 6.576 -1.598 -3.429 1.00 94.12 113 ALA A N 1
ATOM 894 C CA . ALA A 1 113 ? 6.603 -2.406 -4.646 1.00 94.12 113 ALA A CA 1
ATOM 895 C C . ALA A 1 113 ? 6.361 -1.572 -5.920 1.00 94.12 113 ALA A C 1
ATOM 897 O O . ALA A 1 113 ? 7.013 -1.800 -6.942 1.00 94.12 113 ALA A O 1
ATOM 898 N N . ALA A 1 114 ? 5.450 -0.594 -5.874 1.00 93.75 114 ALA A N 1
ATOM 899 C CA . ALA A 1 114 ? 5.208 0.314 -6.993 1.00 93.75 114 ALA A CA 1
ATOM 900 C C . ALA A 1 114 ? 6.432 1.204 -7.279 1.00 93.75 114 ALA A C 1
ATOM 902 O O . ALA A 1 114 ? 6.825 1.358 -8.440 1.00 93.75 114 ALA A O 1
ATOM 903 N N . ASP A 1 115 ? 7.084 1.719 -6.236 1.00 95.44 115 ASP A N 1
ATOM 904 C CA . ASP A 1 115 ? 8.312 2.512 -6.355 1.00 95.44 115 ASP A CA 1
ATOM 905 C C . ASP A 1 115 ? 9.476 1.684 -6.919 1.00 95.44 115 ASP A C 1
ATOM 907 O O . ASP A 1 115 ? 10.262 2.170 -7.733 1.00 95.44 115 ASP A O 1
ATOM 911 N N . LEU A 1 116 ? 9.587 0.409 -6.537 1.00 95.12 116 LEU A N 1
ATOM 912 C CA . LEU A 1 116 ? 10.578 -0.496 -7.124 1.00 95.12 116 LEU A CA 1
ATOM 913 C C . LEU A 1 116 ? 10.293 -0.765 -8.604 1.00 95.12 116 LEU A C 1
ATOM 915 O O . LEU A 1 116 ? 11.213 -0.704 -9.419 1.00 95.12 116 LEU A O 1
ATOM 919 N N . LYS A 1 117 ? 9.029 -0.991 -8.978 1.00 96.00 117 LYS A N 1
ATOM 920 C CA . LYS A 1 117 ? 8.643 -1.221 -10.377 1.00 96.00 117 LYS A CA 1
ATOM 921 C C . LYS A 1 117 ? 8.988 -0.029 -11.274 1.00 96.00 117 LYS A C 1
ATOM 923 O O . LYS A 1 117 ? 9.481 -0.229 -12.381 1.00 96.00 117 LYS A O 1
ATOM 928 N N . THR A 1 118 ? 8.763 1.201 -10.809 1.00 94.56 118 THR A N 1
ATOM 929 C CA . THR A 1 118 ? 9.122 2.404 -11.582 1.00 94.56 118 THR A CA 1
ATOM 930 C C . THR A 1 118 ? 10.635 2.572 -11.716 1.00 94.56 118 THR A C 1
ATOM 932 O O . THR A 1 118 ? 11.113 2.911 -12.798 1.00 94.56 118 THR A O 1
ATOM 935 N N . LYS A 1 119 ? 11.408 2.272 -10.663 1.00 96.56 119 LYS A N 1
ATOM 936 C CA . LYS A 1 119 ? 12.880 2.272 -10.727 1.00 96.56 119 LYS A CA 1
ATOM 937 C C . LYS A 1 119 ? 13.407 1.267 -11.748 1.00 96.56 119 LYS A C 1
ATOM 939 O O . LYS A 1 119 ? 14.248 1.644 -12.557 1.00 96.56 119 LYS A O 1
ATOM 944 N N . VAL A 1 120 ? 12.895 0.035 -11.741 1.00 96.94 120 VAL A N 1
ATOM 945 C CA . VAL A 1 120 ? 13.291 -1.001 -12.711 1.00 96.94 120 VAL A CA 1
ATOM 946 C C . VAL A 1 120 ? 12.966 -0.556 -14.137 1.00 96.94 120 VAL A C 1
ATOM 948 O O . VAL A 1 120 ? 13.859 -0.544 -14.976 1.00 96.94 120 VAL A O 1
ATOM 951 N N . ALA A 1 121 ? 11.747 -0.068 -14.387 1.00 96.19 121 ALA A N 1
ATOM 952 C CA . ALA A 1 121 ? 11.353 0.412 -15.713 1.00 96.19 121 ALA A CA 1
ATOM 953 C C . ALA A 1 121 ? 12.251 1.556 -16.229 1.00 96.19 121 ALA A C 1
ATOM 955 O O . ALA A 1 121 ? 12.572 1.617 -17.414 1.00 96.19 121 ALA A O 1
ATOM 956 N N . ASN A 1 122 ? 12.695 2.457 -15.346 1.00 97.19 122 ASN A N 1
ATOM 957 C CA . ASN A 1 122 ? 13.617 3.533 -15.718 1.00 97.19 122 ASN A CA 1
ATOM 958 C C . ASN A 1 122 ? 15.020 3.013 -16.063 1.00 97.19 122 ASN A C 1
ATOM 960 O O . ASN A 1 122 ? 15.650 3.540 -16.980 1.00 97.19 122 ASN A O 1
ATOM 964 N N . VAL A 1 123 ? 15.507 1.998 -15.341 1.00 96.81 123 VAL A N 1
ATOM 965 C CA . VAL A 1 123 ? 16.795 1.349 -15.634 1.00 96.81 123 VA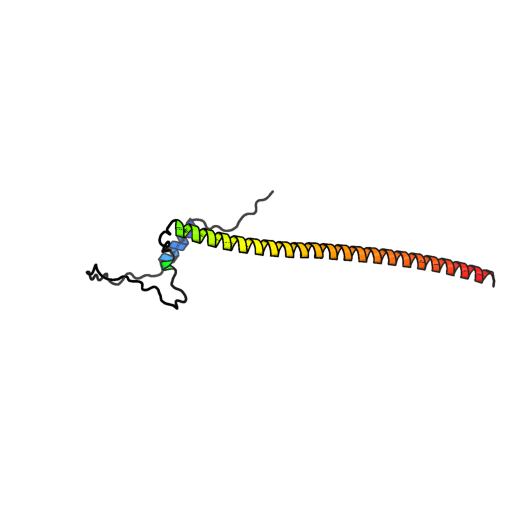L A CA 1
ATOM 966 C C . VAL A 1 123 ? 16.726 0.631 -16.979 1.00 96.81 123 VAL A C 1
ATOM 968 O O . VAL A 1 123 ? 17.561 0.899 -17.840 1.00 96.81 123 VAL A O 1
ATOM 971 N N . GLU A 1 124 ? 15.689 -0.174 -17.210 1.00 96.75 124 GLU A N 1
ATOM 972 C CA . GLU A 1 124 ? 15.471 -0.872 -18.485 1.00 96.75 124 GLU A CA 1
ATOM 973 C C . GLU A 1 124 ? 15.372 0.114 -19.659 1.00 96.75 124 GLU A C 1
ATOM 975 O O . GLU A 1 124 ? 16.001 -0.076 -20.701 1.00 96.75 124 GLU A O 1
ATOM 980 N N . ALA A 1 125 ? 14.647 1.226 -19.488 1.00 96.25 125 ALA A N 1
ATOM 981 C CA . ALA A 1 125 ? 14.556 2.265 -20.510 1.00 96.25 125 ALA A CA 1
ATOM 982 C C . ALA A 1 125 ? 15.913 2.937 -20.791 1.00 96.25 125 ALA A C 1
ATOM 984 O O . ALA A 1 125 ? 16.200 3.293 -21.937 1.00 96.25 125 ALA A O 1
ATOM 985 N N . ALA A 1 126 ? 16.752 3.128 -19.771 1.00 96.50 126 ALA A N 1
ATOM 986 C CA . ALA A 1 126 ? 18.093 3.682 -19.939 1.00 96.50 126 ALA A CA 1
ATOM 987 C C . ALA A 1 126 ? 19.035 2.698 -20.650 1.00 96.50 126 ALA A C 1
ATOM 989 O O . ALA A 1 126 ? 19.806 3.111 -21.519 1.00 96.50 126 ALA A O 1
ATOM 990 N N . GLU A 1 127 ? 18.958 1.409 -20.325 1.00 96.62 127 GLU A N 1
ATOM 991 C CA . GLU A 1 127 ? 19.725 0.352 -20.990 1.00 96.62 127 GLU A CA 1
ATOM 992 C C . GLU A 1 127 ? 19.324 0.206 -22.458 1.00 96.62 127 GLU A C 1
ATOM 994 O O . GLU A 1 127 ? 20.193 0.227 -23.330 1.00 96.62 127 GLU A O 1
ATOM 999 N N . ALA A 1 128 ? 18.022 0.189 -22.753 1.00 97.19 128 ALA A N 1
ATOM 1000 C CA . ALA A 1 128 ? 17.523 0.154 -24.125 1.00 97.19 128 ALA A CA 1
ATOM 1001 C C . ALA A 1 128 ? 18.025 1.352 -24.950 1.00 97.19 128 ALA A C 1
ATOM 1003 O O . ALA A 1 128 ? 18.431 1.189 -26.099 1.00 97.19 128 ALA A O 1
ATOM 1004 N N . ARG A 1 129 ? 18.065 2.560 -24.363 1.00 97.69 129 ARG A N 1
ATOM 1005 C CA . ARG A 1 129 ? 18.630 3.747 -25.033 1.00 97.69 129 ARG A CA 1
ATOM 1006 C C . ARG A 1 129 ? 20.117 3.585 -25.338 1.00 97.69 129 ARG A C 1
ATOM 1008 O O . ARG A 1 129 ? 20.535 3.912 -26.446 1.00 97.69 129 ARG A O 1
ATOM 1015 N N . ARG A 1 130 ? 20.903 3.068 -24.389 1.00 97.75 130 ARG A N 1
ATOM 1016 C CA . ARG A 1 130 ? 22.342 2.818 -24.588 1.00 97.75 130 ARG A CA 1
ATOM 1017 C C . ARG A 1 130 ? 22.589 1.791 -25.686 1.00 97.75 130 ARG A C 1
ATOM 1019 O O . ARG A 1 130 ? 23.480 1.993 -26.505 1.00 97.75 130 ARG A O 1
ATOM 1026 N N . GLU A 1 131 ? 21.798 0.724 -25.726 1.00 97.62 131 GLU A N 1
ATOM 1027 C CA . GLU A 1 131 ? 21.935 -0.303 -26.759 1.00 97.62 131 GLU A CA 1
ATOM 1028 C C . GLU A 1 131 ? 21.560 0.243 -28.142 1.00 97.62 131 GLU A C 1
ATOM 1030 O O . GLU A 1 131 ? 22.288 0.030 -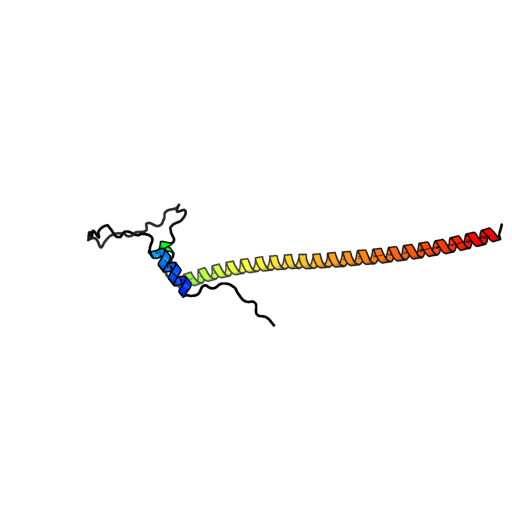29.108 1.00 97.62 131 GLU A O 1
ATOM 1035 N N . VAL A 1 132 ? 20.497 1.047 -28.241 1.00 97.94 132 VAL A N 1
ATOM 1036 C CA . VAL A 1 132 ? 20.151 1.739 -29.493 1.00 97.94 132 VAL A CA 1
ATOM 1037 C C . VAL A 1 132 ? 21.280 2.668 -29.948 1.00 97.94 132 VAL A C 1
ATOM 1039 O O . VAL A 1 132 ? 21.623 2.671 -31.128 1.00 97.94 132 VAL A O 1
ATOM 1042 N N . GLU A 1 133 ? 21.881 3.448 -29.046 1.00 97.81 133 GLU A N 1
ATOM 1043 C CA . GLU A 1 133 ? 23.033 4.295 -29.389 1.00 97.81 133 GLU A CA 1
ATOM 1044 C C . GLU A 1 133 ? 24.241 3.478 -29.854 1.00 97.81 133 GLU A C 1
ATOM 1046 O O . GLU A 1 133 ? 24.912 3.866 -30.811 1.00 97.81 133 GLU A O 1
ATOM 1051 N N . ARG A 1 134 ? 24.506 2.336 -29.213 1.00 98.25 134 ARG A N 1
ATOM 1052 C CA . ARG A 1 134 ? 25.573 1.420 -29.622 1.00 98.25 134 ARG A CA 1
ATOM 1053 C C . ARG A 1 134 ? 25.334 0.888 -31.034 1.00 98.25 134 ARG A C 1
ATOM 1055 O O . ARG A 1 134 ? 26.243 0.953 -31.858 1.00 98.25 134 ARG A O 1
ATOM 1062 N N . LEU A 1 135 ? 24.127 0.398 -31.313 1.00 98.00 135 LEU A N 1
ATOM 1063 C CA . LEU A 1 135 ? 23.761 -0.135 -32.626 1.00 98.00 135 LEU A CA 1
ATOM 1064 C C . LEU A 1 135 ? 23.843 0.938 -33.715 1.00 98.00 135 LEU A C 1
ATOM 1066 O O . LEU A 1 135 ? 24.342 0.654 -34.798 1.00 98.00 135 LEU A O 1
ATOM 1070 N N . LYS A 1 136 ? 23.434 2.181 -33.424 1.00 98.25 136 LYS A N 1
ATOM 1071 C CA . LYS A 1 136 ? 23.585 3.307 -34.362 1.00 98.25 136 LYS A CA 1
ATOM 1072 C C . LYS A 1 136 ? 25.044 3.555 -34.738 1.00 98.25 136 LYS A C 1
ATOM 1074 O O . LYS A 1 136 ? 25.348 3.636 -35.921 1.00 98.25 136 LYS A O 1
ATOM 1079 N N . ARG A 1 137 ? 25.947 3.608 -33.753 1.00 97.88 137 ARG A N 1
ATOM 1080 C CA . ARG A 1 137 ? 27.387 3.798 -34.012 1.00 97.88 137 ARG A CA 1
ATOM 1081 C C . ARG A 1 137 ? 27.988 2.651 -34.822 1.00 97.88 137 ARG A C 1
ATOM 1083 O O . ARG A 1 137 ? 28.856 2.882 -35.656 1.00 97.88 137 ARG A O 1
ATOM 1090 N N . GLU A 1 138 ? 27.546 1.420 -34.574 1.00 97.94 138 GLU A N 1
ATOM 1091 C CA . GLU A 1 138 ? 28.024 0.264 -35.336 1.00 97.94 138 GLU A CA 1
ATOM 1092 C C . GLU A 1 138 ? 27.526 0.301 -36.787 1.00 97.94 138 GLU A C 1
ATOM 1094 O O . GLU A 1 138 ? 28.302 0.033 -37.700 1.00 97.94 138 GLU A O 1
ATOM 1099 N N . ILE A 1 139 ? 26.271 0.705 -37.019 1.00 97.88 139 ILE A N 1
ATOM 1100 C CA . ILE A 1 139 ? 25.733 0.922 -38.370 1.00 97.88 139 ILE A CA 1
ATOM 1101 C C . ILE A 1 139 ? 26.539 2.002 -39.099 1.00 97.88 139 ILE A C 1
ATOM 1103 O O . ILE A 1 139 ? 27.031 1.739 -40.192 1.00 97.88 139 ILE A O 1
ATOM 1107 N N . GLU A 1 140 ? 26.754 3.164 -38.476 1.00 97.12 140 GLU A N 1
ATOM 1108 C CA . GLU A 1 140 ? 27.553 4.256 -39.059 1.00 97.12 140 GLU A CA 1
ATOM 1109 C C . GLU A 1 140 ? 28.966 3.785 -39.441 1.00 97.12 140 GLU A C 1
ATOM 1111 O O . GLU A 1 140 ? 29.491 4.127 -40.504 1.00 97.12 140 GLU A O 1
ATOM 1116 N N . ARG A 1 141 ? 29.584 2.949 -38.597 1.00 97.75 141 ARG A N 1
ATOM 1117 C CA . ARG A 1 141 ? 30.895 2.354 -38.873 1.00 97.75 141 ARG A CA 1
ATOM 1118 C C . ARG A 1 141 ? 30.858 1.419 -40.084 1.00 97.75 141 ARG A C 1
ATOM 1120 O O . ARG A 1 141 ? 31.750 1.494 -40.930 1.00 97.75 141 ARG A O 1
ATOM 1127 N N . LEU A 1 142 ? 29.867 0.532 -40.158 1.00 96.81 142 LEU A N 1
ATOM 1128 C CA . LEU A 1 142 ? 29.720 -0.420 -41.262 1.00 96.81 142 LEU A CA 1
ATOM 1129 C C . LEU A 1 142 ? 29.410 0.289 -42.586 1.00 96.81 142 LEU A C 1
ATOM 1131 O O . LEU A 1 142 ? 29.969 -0.080 -43.619 1.00 96.81 142 LEU A O 1
ATOM 1135 N N . GLU A 1 143 ? 28.582 1.333 -42.558 1.00 96.44 143 GLU A N 1
ATOM 1136 C CA . GLU A 1 143 ? 28.295 2.181 -43.720 1.00 96.44 143 GLU A CA 1
ATOM 1137 C C . GLU A 1 143 ? 29.557 2.897 -44.216 1.00 96.44 143 GLU A C 1
ATOM 1139 O O . GLU A 1 143 ? 29.842 2.882 -45.414 1.00 96.44 143 GLU A O 1
ATOM 1144 N N . ALA A 1 144 ? 30.371 3.450 -43.310 1.00 96.00 144 ALA A N 1
ATOM 1145 C CA . ALA A 1 144 ? 31.646 4.068 -43.672 1.00 96.00 144 ALA A CA 1
ATOM 1146 C C . ALA A 1 144 ? 32.626 3.066 -44.308 1.00 96.00 144 ALA A C 1
ATOM 1148 O O . ALA A 1 144 ? 33.288 3.394 -45.291 1.00 96.00 144 ALA A O 1
ATOM 1149 N N . MET A 1 145 ? 32.702 1.837 -43.783 1.00 96.50 145 MET A N 1
ATOM 1150 C CA . MET A 1 145 ? 33.520 0.775 -44.380 1.00 96.50 145 MET A CA 1
ATOM 1151 C C . MET A 1 145 ? 33.026 0.376 -45.774 1.00 96.50 145 MET A C 1
ATOM 1153 O O . MET A 1 145 ? 33.842 0.158 -46.666 1.00 96.50 145 MET A O 1
ATOM 1157 N N . ASN A 1 146 ? 31.710 0.297 -45.972 1.00 96.25 146 ASN A N 1
ATOM 1158 C CA . ASN A 1 146 ? 31.115 -0.035 -47.264 1.00 96.25 146 ASN A CA 1
ATOM 1159 C C . ASN A 1 146 ? 31.403 1.054 -48.311 1.00 96.25 146 ASN A C 1
ATOM 1161 O O . ASN A 1 146 ? 31.862 0.751 -49.408 1.00 96.25 146 ASN A O 1
ATOM 1165 N N . ASN A 1 147 ? 31.249 2.327 -47.941 1.00 96.12 147 ASN A N 1
ATOM 1166 C CA . ASN A 1 147 ? 31.559 3.459 -48.819 1.00 96.12 147 ASN A CA 1
ATOM 1167 C C . ASN A 1 147 ? 33.037 3.538 -49.237 1.00 96.12 147 ASN A C 1
ATOM 1169 O O . ASN A 1 147 ? 33.335 4.179 -50.233 1.00 96.12 147 ASN A O 1
ATOM 1173 N N . LEU A 1 148 ? 33.955 2.933 -48.476 1.00 92.62 148 LEU A N 1
ATOM 1174 C CA . LEU A 1 148 ? 35.375 2.832 -48.836 1.00 92.62 148 LEU A CA 1
ATOM 1175 C C . LEU A 1 148 ? 35.689 1.624 -49.727 1.00 92.62 148 LEU A C 1
ATOM 1177 O O . LEU A 1 148 ? 36.738 1.597 -50.367 1.00 92.62 148 LEU A O 1
ATOM 1181 N N . ALA A 1 149 ? 34.843 0.595 -49.691 1.00 90.25 149 ALA A N 1
ATOM 1182 C CA . ALA A 1 149 ? 35.014 -0.622 -50.476 1.00 90.25 149 ALA A CA 1
ATOM 1183 C C . ALA A 1 149 ? 34.438 -0.495 -51.897 1.00 90.25 149 ALA A C 1
ATOM 1185 O O . ALA A 1 149 ? 34.889 -1.218 -52.786 1.00 90.25 149 ALA A O 1
ATOM 1186 N N . ASN A 1 150 ? 33.458 0.394 -52.089 1.00 86.19 150 ASN A N 1
ATOM 1187 C CA . ASN A 1 150 ? 32.938 0.798 -53.401 1.00 86.19 150 ASN A CA 1
ATOM 1188 C C . ASN A 1 150 ? 33.754 1.952 -53.989 1.00 86.19 150 ASN A C 1
ATOM 1190 O O . ASN A 1 150 ? 33.879 1.984 -55.232 1.00 86.19 150 ASN A O 1
#

Mean predicted aligned error: 19.8 Å

Radius of gyration: 42.61 Å; Cα contacts (8 Å, |Δi|>4): 2; chains: 1; bounding box: 96×51×107 Å

pLDDT: mean 74.83, std 23.17, range [34.16, 98.25]

Solvent-accessible surface area (backbone atoms only — not comparable to full-atom values): 9692 Å² total; per-residue (Å²): 135,85,82,86,80,83,85,84,80,82,53,73,68,61,54,54,52,55,55,57,65,64,70,72,73,77,83,85,90,83,77,80,92,76,87,81,84,91,78,96,81,76,81,91,72,76,94,74,82,69,90,84,68,92,75,80,70,80,91,56,70,85,66,72,75,75,74,79,83,67,54,74,68,58,46,52,52,52,50,50,53,49,50,52,52,49,52,54,51,49,52,56,49,52,52,52,50,49,54,51,52,52,52,53,52,52,55,50,53,54,48,55,52,51,55,50,51,53,53,50,53,52,50,52,54,52,50,54,51,50,52,52,54,51,51,50,52,51,49,55,51,52,52,55,54,49,67,71,74,106

Foldseek 3Di:
DDDDDDDDDDDPVVVVVVVVVVVPDDDDPDDDDDDDDDDPDDDPPDPDPDDDDPDDDPPCVVCPPDPDDDDPVRVVVVVVVVVVVVVVVVVVVVVVVVVVVVVVVVVVVVVVVVVVVVVVVVVVVVVVVVVVVVVVVVVVVVVVVVVVVD

O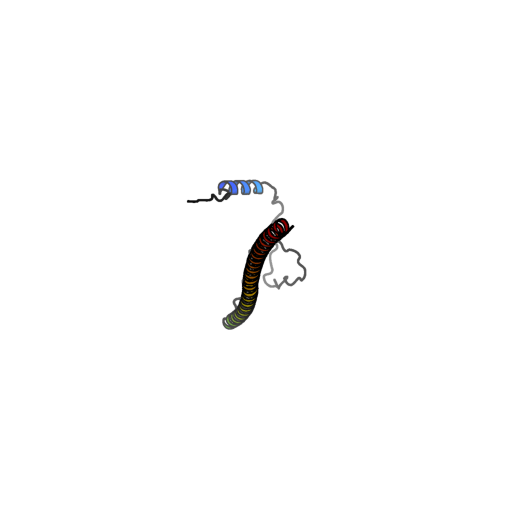rganism: Dendrothele bispora (strain CBS 962.96) (NCBI:txid1314807)